Protein AF-A0A3D0TV93-F1 (afdb_monomer_lite)

Structure (mmCIF, N/CA/C/O backbone):
data_AF-A0A3D0TV93-F1
#
_entry.id   AF-A0A3D0TV93-F1
#
loop_
_atom_site.group_PDB
_atom_site.id
_atom_site.type_symbol
_atom_site.label_atom_id
_atom_site.label_alt_id
_atom_site.label_comp_id
_atom_site.label_asym_id
_atom_site.label_entity_id
_atom_site.label_seq_id
_atom_site.pdbx_PDB_ins_code
_atom_site.Cartn_x
_atom_site.Cartn_y
_atom_site.Cartn_z
_atom_site.occupancy
_atom_site.B_iso_or_equiv
_atom_site.auth_seq_id
_atom_site.auth_comp_id
_atom_site.auth_asym_id
_atom_site.auth_atom_id
_atom_site.pdbx_PDB_model_num
ATOM 1 N N . MET A 1 1 ? -14.394 5.164 7.881 1.00 75.56 1 MET A N 1
ATOM 2 C CA . MET A 1 1 ? -13.815 4.676 6.616 1.00 75.56 1 MET A CA 1
ATOM 3 C C . MET A 1 1 ? -12.360 5.099 6.590 1.00 75.56 1 MET A C 1
ATOM 5 O O . MET A 1 1 ? -12.103 6.257 6.896 1.00 75.56 1 MET A O 1
ATOM 9 N N . LEU A 1 2 ? -11.442 4.173 6.339 1.00 80.19 2 LEU A N 1
ATOM 10 C CA . LEU A 1 2 ? -9.997 4.399 6.320 1.00 80.19 2 LEU A CA 1
ATOM 11 C C . LEU A 1 2 ? -9.478 4.050 4.930 1.00 80.19 2 LEU A C 1
ATOM 13 O O . LEU A 1 2 ? -9.854 3.006 4.399 1.00 80.19 2 LEU A O 1
ATOM 17 N N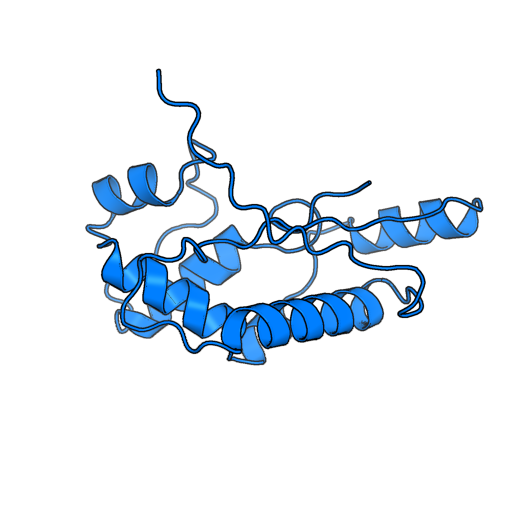 . ASP A 1 3 ? -8.645 4.918 4.366 1.00 82.25 3 ASP A N 1
ATOM 18 C C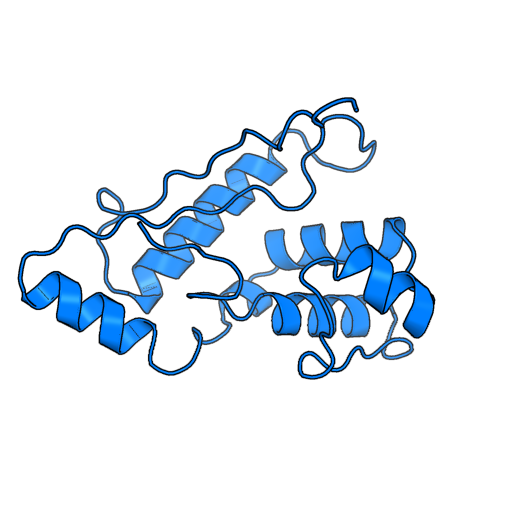A . ASP A 1 3 ? -7.885 4.581 3.165 1.00 82.25 3 ASP A CA 1
ATOM 19 C C . ASP A 1 3 ? -6.868 3.483 3.503 1.00 82.25 3 ASP A C 1
ATOM 21 O O . ASP A 1 3 ? -6.411 3.386 4.646 1.00 82.25 3 ASP A O 1
ATOM 25 N N . PHE A 1 4 ? -6.547 2.623 2.546 1.00 80.12 4 PHE A N 1
ATOM 26 C CA . PHE A 1 4 ? -5.577 1.553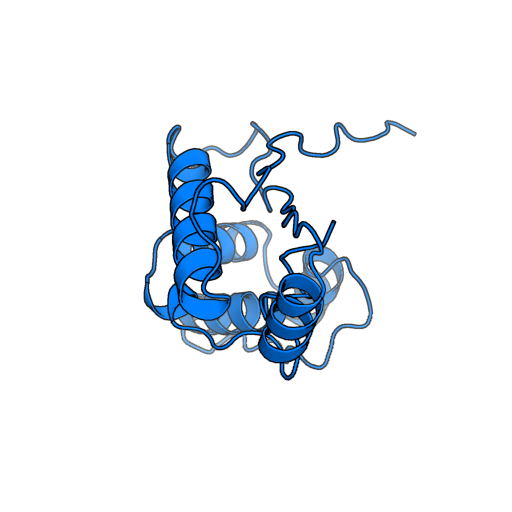 2.762 1.00 80.12 4 PHE A CA 1
ATOM 27 C C . PHE A 1 4 ? -4.157 2.059 2.514 1.00 80.12 4 PHE A C 1
ATOM 29 O O . PHE A 1 4 ? -3.317 2.062 3.419 1.00 80.12 4 PHE A O 1
ATOM 36 N N . ASP A 1 5 ? -3.917 2.543 1.299 1.00 79.25 5 ASP A N 1
ATOM 37 C CA . ASP A 1 5 ? -2.600 2.909 0.799 1.00 79.25 5 ASP A CA 1
ATOM 38 C C . ASP A 1 5 ? -2.131 4.230 1.420 1.00 79.25 5 ASP A C 1
ATOM 40 O O . ASP A 1 5 ? -2.795 5.257 1.344 1.00 79.25 5 ASP A O 1
ATOM 44 N N . GLY A 1 6 ? -0.982 4.216 2.097 1.00 79.19 6 GLY A N 1
ATOM 45 C CA . GLY A 1 6 ? -0.421 5.408 2.740 1.00 79.19 6 GLY A CA 1
ATOM 46 C C . GLY A 1 6 ? -1.088 5.81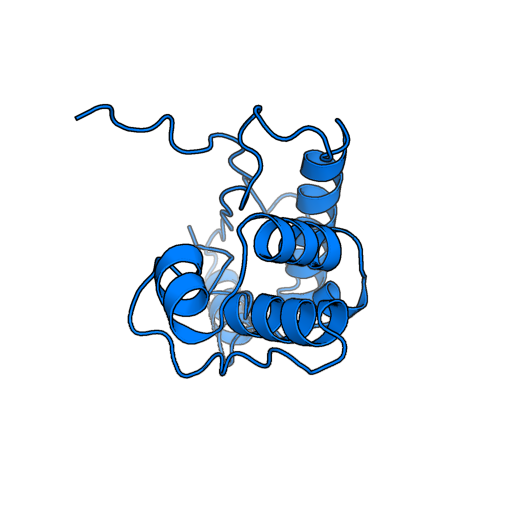3 4.063 1.00 79.19 6 GLY A C 1
ATOM 47 O O . GLY A 1 6 ? -0.595 6.725 4.721 1.00 79.19 6 GLY A O 1
ATOM 48 N N . THR A 1 7 ? -2.149 5.120 4.494 1.00 85.81 7 THR A N 1
ATOM 49 C CA . THR A 1 7 ? -2.777 5.308 5.821 1.00 85.81 7 THR A CA 1
ATOM 50 C C . THR A 1 7 ? -2.594 4.089 6.724 1.00 85.81 7 THR A C 1
ATOM 52 O O . THR A 1 7 ? -2.248 4.231 7.898 1.00 85.81 7 THR A O 1
ATOM 55 N N . LEU A 1 8 ? -2.806 2.888 6.184 1.00 85.38 8 LEU A N 1
ATOM 56 C CA . LEU A 1 8 ? -2.635 1.622 6.898 1.00 85.38 8 LEU A CA 1
ATOM 57 C C . LEU A 1 8 ? -1.409 0.872 6.384 1.00 85.38 8 LEU A C 1
ATOM 59 O O . LEU A 1 8 ? -0.584 0.419 7.175 1.00 85.38 8 LEU A O 1
ATOM 63 N N . TYR A 1 9 ? -1.279 0.785 5.064 1.00 85.50 9 TYR A N 1
ATOM 64 C CA . TYR A 1 9 ? -0.216 0.071 4.375 1.00 85.50 9 TYR A CA 1
ATOM 65 C C . TYR A 1 9 ? 0.856 1.049 3.870 1.00 85.50 9 TYR A C 1
ATOM 67 O O . TYR A 1 9 ? 0.502 2.067 3.261 1.00 85.50 9 TYR A O 1
ATOM 75 N N . PRO A 1 10 ? 2.161 0.788 4.087 1.00 87.75 10 PRO A N 1
ATOM 76 C CA . PRO A 1 10 ? 3.255 1.652 3.632 1.00 87.75 10 PRO A CA 1
ATOM 77 C C . PRO A 1 10 ? 3.495 1.525 2.114 1.00 87.75 10 PRO A C 1
ATOM 79 O O . PRO A 1 10 ? 4.560 1.117 1.651 1.00 87.75 10 PRO A O 1
ATOM 82 N N . TYR A 1 11 ? 2.492 1.903 1.324 1.00 83.31 11 TYR A N 1
ATOM 83 C CA . TYR A 1 11 ? 2.419 1.652 -0.112 1.00 83.31 11 TYR A CA 1
ATOM 84 C C . TYR A 1 11 ? 3.605 2.208 -0.909 1.00 83.31 11 TYR A C 1
ATOM 86 O O . TYR A 1 11 ? 4.186 1.506 -1.731 1.00 83.31 11 TYR A O 1
ATOM 94 N N . ALA A 1 12 ? 4.026 3.446 -0.639 1.00 81.75 12 ALA A N 1
ATOM 95 C CA . ALA A 1 12 ? 5.170 4.030 -1.337 1.00 81.75 12 ALA A CA 1
ATOM 96 C C . ALA A 1 12 ? 6.469 3.250 -1.082 1.00 81.75 12 ALA A C 1
ATOM 98 O O . ALA A 1 12 ? 7.267 3.065 -1.999 1.00 81.75 12 ALA A O 1
ATOM 99 N N . THR A 1 13 ? 6.656 2.735 0.135 1.00 87.31 13 THR A N 1
ATOM 100 C CA . THR A 1 13 ? 7.783 1.856 0.463 1.00 87.31 13 THR A CA 1
ATOM 101 C C . THR A 1 13 ? 7.683 0.542 -0.305 1.00 87.31 13 THR A C 1
ATOM 103 O O . THR A 1 13 ? 8.675 0.113 -0.888 1.00 87.31 13 THR A O 1
ATOM 106 N N . ALA A 1 14 ? 6.493 -0.063 -0.378 1.00 86.44 14 ALA A N 1
ATOM 107 C CA . ALA A 1 14 ? 6.268 -1.282 -1.155 1.00 86.44 14 ALA A CA 1
ATOM 108 C C . ALA A 1 14 ? 6.626 -1.086 -2.639 1.00 86.44 14 ALA A C 1
ATOM 110 O O . ALA A 1 14 ? 7.358 -1.888 -3.217 1.00 86.44 14 ALA A O 1
ATOM 111 N N . VAL A 1 15 ? 6.188 0.024 -3.243 1.00 83.06 15 VAL A N 1
ATOM 112 C CA . VAL A 1 15 ? 6.504 0.364 -4.639 1.00 83.06 15 VAL A CA 1
ATOM 113 C C . VAL A 1 15 ? 7.992 0.642 -4.831 1.00 83.06 15 VAL A C 1
ATOM 115 O O . VAL A 1 15 ? 8.573 0.134 -5.786 1.00 83.06 15 VAL A O 1
ATOM 118 N N . ALA A 1 16 ? 8.637 1.388 -3.932 1.00 84.38 16 ALA A N 1
ATOM 119 C CA . ALA A 1 16 ? 10.078 1.629 -4.001 1.00 84.38 16 ALA A CA 1
ATOM 120 C C . ALA A 1 16 ? 10.880 0.318 -3.974 1.00 84.38 16 ALA A C 1
ATOM 122 O O . ALA A 1 16 ? 11.780 0.126 -4.793 1.00 84.38 16 ALA A O 1
ATOM 123 N N . LEU A 1 17 ? 10.515 -0.606 -3.079 1.00 87.62 17 LEU A N 1
ATOM 124 C CA . LEU A 1 17 ? 11.135 -1.927 -2.973 1.00 87.62 17 LEU A CA 1
ATOM 125 C C . LEU A 1 17 ? 10.892 -2.775 -4.227 1.00 87.62 17 LEU A C 1
ATOM 127 O O . LEU A 1 17 ? 11.831 -3.375 -4.747 1.00 87.62 17 LEU A O 1
ATOM 131 N N . ALA A 1 18 ? 9.666 -2.789 -4.755 1.00 87.25 18 ALA A N 1
ATOM 132 C CA . ALA A 1 18 ? 9.329 -3.523 -5.972 1.00 87.25 18 ALA A CA 1
ATOM 133 C C . ALA A 1 18 ? 10.080 -2.981 -7.201 1.00 87.25 18 ALA A C 1
ATOM 135 O O . ALA A 1 18 ? 10.621 -3.751 -7.992 1.00 87.25 18 ALA A O 1
ATOM 136 N N . VAL A 1 19 ? 10.189 -1.658 -7.336 1.00 85.06 19 VAL A N 1
ATOM 137 C CA . VAL A 1 19 ? 10.959 -1.007 -8.406 1.00 85.06 19 VAL A CA 1
ATOM 138 C C . VAL A 1 19 ? 12.454 -1.308 -8.275 1.00 85.06 19 VAL A C 1
ATOM 140 O O . VAL A 1 19 ? 13.108 -1.632 -9.271 1.00 85.06 19 VAL A O 1
ATOM 143 N N . ALA A 1 20 ? 13.005 -1.251 -7.062 1.00 88.00 20 ALA A N 1
ATOM 144 C CA . ALA A 1 20 ? 14.392 -1.630 -6.811 1.00 88.00 20 ALA A CA 1
ATOM 145 C C . ALA A 1 20 ? 14.644 -3.095 -7.176 1.00 88.00 20 ALA A C 1
ATOM 147 O O . ALA A 1 20 ? 15.632 -3.395 -7.843 1.00 88.00 20 ALA A O 1
ATOM 148 N N . HIS A 1 21 ? 13.723 -3.991 -6.825 1.00 89.44 21 HIS A N 1
ATOM 149 C CA . HIS A 1 21 ? 13.801 -5.401 -7.185 1.00 89.44 21 HIS A CA 1
ATOM 150 C C . HIS A 1 21 ? 13.793 -5.609 -8.709 1.00 89.44 21 HIS A C 1
ATOM 152 O O . HIS A 1 21 ? 14.732 -6.182 -9.260 1.00 89.44 21 HIS A O 1
ATOM 158 N N . LEU A 1 22 ? 12.783 -5.083 -9.407 1.00 87.62 22 LEU A N 1
ATOM 159 C CA . LEU A 1 22 ? 12.602 -5.259 -10.855 1.00 87.62 22 LEU A CA 1
ATOM 160 C C . LEU A 1 22 ? 13.717 -4.612 -11.685 1.00 87.62 22 LEU A C 1
ATOM 162 O O . LEU A 1 22 ? 14.095 -5.117 -12.740 1.00 87.62 22 LEU A O 1
ATOM 166 N N . SER A 1 23 ? 14.282 -3.506 -11.202 1.00 86.69 23 SER A N 1
ATOM 167 C CA . SER A 1 23 ? 15.398 -2.828 -11.868 1.00 86.69 23 SER A CA 1
ATOM 168 C C . SER A 1 23 ? 16.771 -3.438 -11.554 1.00 86.69 23 SER A C 1
ATOM 170 O O . SER A 1 23 ? 17.781 -2.959 -12.081 1.00 86.69 23 SER A O 1
ATOM 172 N N . GLY A 1 24 ? 16.846 -4.462 -10.693 1.00 87.62 24 GLY A N 1
ATOM 173 C CA . GLY A 1 24 ? 18.111 -5.018 -10.205 1.00 87.62 24 GLY A CA 1
ATOM 174 C C . GLY A 1 24 ? 18.941 -3.998 -9.416 1.00 87.62 24 GLY A C 1
ATOM 175 O O . GLY A 1 24 ? 20.162 -3.959 -9.549 1.00 87.62 24 GLY A O 1
ATOM 176 N N . GLY A 1 25 ? 18.278 -3.115 -8.668 1.00 85.25 25 GLY A N 1
ATOM 177 C CA . GLY A 1 25 ? 18.881 -2.057 -7.855 1.00 85.25 25 GLY A CA 1
ATOM 178 C C . GLY A 1 25 ? 19.286 -0.795 -8.623 1.00 85.25 25 GLY A C 1
ATOM 179 O O . GLY A 1 25 ? 19.782 0.149 -8.015 1.00 85.25 25 GLY A O 1
ATOM 180 N N . LYS A 1 26 ? 19.074 -0.738 -9.945 1.00 83.25 26 LYS A N 1
ATOM 181 C CA . LYS A 1 26 ? 19.420 0.439 -10.767 1.00 83.25 26 LYS A CA 1
ATOM 182 C C . LYS A 1 26 ? 18.540 1.651 -10.469 1.00 83.25 26 LYS A C 1
ATOM 184 O O . LYS A 1 26 ? 18.961 2.781 -10.700 1.00 83.25 26 LYS A O 1
ATOM 189 N N . VAL A 1 27 ? 17.324 1.411 -9.985 1.00 79.06 27 VAL A N 1
ATOM 190 C CA . VAL A 1 27 ? 16.357 2.438 -9.609 1.00 79.06 27 VAL A CA 1
ATOM 191 C C . VAL A 1 27 ? 15.932 2.186 -8.169 1.00 79.06 27 VAL A C 1
ATOM 193 O O . VAL A 1 27 ? 15.250 1.209 -7.896 1.00 79.06 27 VAL A O 1
ATOM 196 N N . ALA A 1 28 ? 16.319 3.070 -7.252 1.00 79.94 28 ALA A N 1
ATOM 197 C CA . ALA A 1 28 ? 15.957 2.983 -5.838 1.00 79.94 28 ALA A CA 1
ATOM 198 C C . ALA A 1 28 ? 15.287 4.296 -5.406 1.00 79.94 28 ALA A C 1
ATOM 200 O O . ALA A 1 28 ? 15.973 5.214 -4.947 1.00 79.94 28 ALA A O 1
ATOM 201 N N . PRO A 1 29 ? 13.966 4.437 -5.618 1.00 75.56 29 PRO A N 1
ATOM 202 C CA . PRO A 1 29 ? 13.236 5.608 -5.162 1.00 75.56 29 PRO A CA 1
ATOM 203 C C . PRO A 1 29 ? 13.290 5.674 -3.636 1.00 75.56 29 PRO A C 1
ATOM 205 O O . PRO A 1 29 ? 13.071 4.670 -2.964 1.00 75.56 29 PRO A O 1
ATOM 208 N N . ASP A 1 30 ? 13.566 6.852 -3.083 1.00 78.75 30 ASP A N 1
ATOM 209 C CA . ASP A 1 30 ? 13.425 7.069 -1.646 1.00 78.75 30 ASP A CA 1
ATOM 210 C C . ASP A 1 30 ? 11.936 7.301 -1.329 1.00 78.75 30 ASP A C 1
ATOM 212 O O . ASP A 1 30 ? 11.374 8.298 -1.802 1.00 78.75 30 ASP A O 1
ATOM 216 N N . PRO A 1 31 ? 11.278 6.422 -0.548 1.00 71.88 31 PRO A N 1
ATOM 217 C CA . PRO A 1 31 ? 9.878 6.595 -0.174 1.00 71.88 31 PRO A CA 1
ATOM 218 C C . PRO A 1 31 ? 9.633 7.832 0.704 1.00 71.88 31 PRO A C 1
ATOM 220 O O . PRO A 1 31 ? 8.485 8.244 0.835 1.00 71.88 31 PRO A O 1
ATOM 223 N N . ALA A 1 32 ? 10.670 8.456 1.278 1.00 71.19 32 ALA A N 1
ATOM 224 C CA . ALA A 1 32 ? 10.561 9.742 1.969 1.00 71.19 32 ALA A CA 1
ATOM 225 C C . ALA A 1 32 ? 10.514 10.938 1.000 1.00 71.19 32 ALA A C 1
ATOM 227 O O . ALA A 1 32 ? 10.091 12.033 1.374 1.00 71.19 32 ALA A O 1
ATOM 228 N N . VAL A 1 33 ? 10.925 10.749 -0.258 1.00 64.50 33 VAL A N 1
ATOM 229 C CA . VAL A 1 33 ? 10.946 11.802 -1.276 1.00 64.50 33 VAL A CA 1
ATOM 230 C C . VAL A 1 33 ? 9.690 11.717 -2.136 1.00 64.50 33 VAL A C 1
ATOM 232 O O . VAL A 1 33 ? 9.726 11.350 -3.313 1.00 64.50 33 VAL A O 1
ATOM 235 N N . LEU A 1 34 ? 8.565 12.082 -1.525 1.00 58.56 34 LEU A N 1
ATOM 236 C CA . LEU A 1 34 ? 7.264 12.187 -2.182 1.00 58.56 34 LEU A CA 1
ATOM 237 C C . LEU A 1 34 ? 6.777 13.630 -2.106 1.00 58.56 34 LEU A C 1
ATOM 239 O O . LEU A 1 34 ? 6.191 14.020 -1.099 1.00 58.56 34 LEU A O 1
ATOM 243 N N . PRO A 1 35 ? 7.024 14.455 -3.135 1.00 50.12 35 PRO A N 1
ATOM 244 C CA . PRO A 1 35 ? 6.455 15.791 -3.148 1.00 50.12 35 PRO A CA 1
ATOM 245 C C . PRO A 1 35 ? 4.938 15.771 -3.395 1.00 50.12 35 PRO A C 1
ATOM 247 O O . PRO A 1 35 ? 4.281 16.714 -2.979 1.00 50.12 35 PRO A O 1
ATOM 250 N N . ASP A 1 36 ? 4.372 14.710 -3.998 1.00 55.81 36 ASP A N 1
ATOM 251 C CA . ASP A 1 36 ? 2.965 14.670 -4.423 1.00 55.81 36 ASP A CA 1
ATOM 252 C C . ASP A 1 36 ? 2.356 13.251 -4.435 1.00 55.81 36 ASP A C 1
ATOM 254 O O . ASP A 1 36 ? 3.064 12.249 -4.531 1.00 55.81 36 ASP A O 1
ATOM 258 N N . TYR A 1 37 ? 1.016 13.181 -4.425 1.00 57.16 37 TYR A N 1
ATOM 259 C CA . TYR A 1 37 ? 0.200 11.953 -4.537 1.00 57.16 37 TYR A CA 1
ATOM 260 C C . TYR A 1 37 ? 0.392 11.217 -5.886 1.00 57.16 37 TYR A C 1
ATOM 262 O O . TYR A 1 37 ? 0.043 10.045 -6.017 1.00 57.16 37 TYR A O 1
ATOM 270 N N . ASP A 1 38 ? 0.954 11.890 -6.899 1.00 66.06 38 ASP A N 1
ATOM 271 C CA . ASP A 1 38 ? 1.261 11.311 -8.212 1.00 66.06 38 ASP A CA 1
ATOM 272 C C . ASP A 1 38 ? 2.703 10.782 -8.265 1.00 66.06 38 ASP A C 1
ATOM 274 O O . ASP A 1 38 ? 3.641 11.417 -8.769 1.00 66.06 38 ASP A O 1
ATOM 278 N N . LEU A 1 39 ? 2.871 9.584 -7.712 1.00 62.75 39 LEU A N 1
ATOM 279 C CA . LEU A 1 39 ? 4.128 8.839 -7.716 1.00 62.75 39 LEU A CA 1
ATOM 280 C C . LEU A 1 39 ? 4.615 8.530 -9.137 1.00 62.75 39 LEU A C 1
ATOM 282 O O . LEU A 1 39 ? 5.810 8.609 -9.397 1.00 62.75 39 LEU A O 1
ATOM 286 N N . VAL A 1 40 ? 3.709 8.257 -10.082 1.00 64.38 40 VAL A N 1
ATOM 287 C CA . VAL A 1 40 ? 4.067 7.961 -11.480 1.00 64.38 40 VAL A CA 1
ATOM 288 C C . VAL A 1 40 ? 4.759 9.158 -12.111 1.00 64.38 40 VAL A C 1
ATOM 290 O O . VAL A 1 40 ? 5.850 9.029 -12.662 1.00 64.38 40 VAL A O 1
ATOM 293 N N . SER A 1 41 ? 4.150 10.338 -12.018 1.00 62.94 41 SER A N 1
ATOM 294 C CA . SER A 1 41 ? 4.698 11.541 -12.643 1.00 62.94 41 SER A CA 1
ATOM 295 C C . SER A 1 41 ? 5.940 12.053 -11.922 1.00 62.94 41 SER A C 1
ATOM 297 O O . SER A 1 41 ? 6.884 12.514 -12.570 1.00 62.94 41 SER A O 1
ATOM 299 N N . SER A 1 42 ? 5.961 11.997 -10.589 1.00 66.88 42 SER A N 1
ATOM 300 C CA . SER A 1 42 ? 7.090 12.497 -9.797 1.00 66.88 42 SER A CA 1
ATOM 301 C C . SER A 1 42 ? 8.308 11.571 -9.887 1.00 66.88 42 SER A C 1
ATOM 303 O O . SER A 1 42 ? 9.416 12.046 -10.153 1.00 66.88 42 SER A O 1
ATOM 305 N N . TRP A 1 43 ? 8.123 10.256 -9.761 1.00 69.44 43 TRP A N 1
ATOM 306 C CA . TRP A 1 43 ? 9.214 9.285 -9.859 1.00 69.44 43 TRP A CA 1
ATOM 307 C C . TRP A 1 43 ? 9.575 8.942 -11.298 1.00 69.44 43 TRP A C 1
ATOM 309 O O . TRP A 1 43 ? 10.753 8.754 -11.589 1.00 69.44 43 TRP A O 1
ATOM 319 N N . GLY A 1 44 ? 8.612 8.942 -12.220 1.00 70.62 44 GLY A N 1
ATOM 320 C CA . GLY A 1 44 ? 8.872 8.772 -13.650 1.00 70.62 44 GLY A CA 1
ATOM 321 C C . GLY A 1 44 ? 9.854 9.812 -14.173 1.00 70.62 44 GLY A C 1
ATOM 322 O O . GLY A 1 44 ? 10.868 9.463 -14.778 1.00 70.62 44 GLY A O 1
ATOM 323 N N . ARG A 1 45 ? 9.626 11.092 -13.846 1.00 69.12 45 ARG A N 1
ATOM 324 C CA . ARG A 1 45 ? 10.544 12.181 -14.218 1.00 69.12 45 ARG A CA 1
ATOM 325 C C . ARG A 1 45 ? 11.889 12.105 -13.497 1.00 69.12 45 ARG A C 1
ATOM 327 O O . ARG A 1 45 ? 12.914 12.379 -14.111 1.00 69.12 45 ARG A O 1
ATOM 334 N N . LYS A 1 46 ? 11.894 11.773 -12.203 1.00 70.19 46 LYS A N 1
ATOM 335 C CA . LYS A 1 46 ? 13.103 11.841 -11.367 1.00 70.19 46 LYS A CA 1
ATOM 336 C C . LYS A 1 46 ? 14.029 10.634 -11.526 1.00 70.19 46 LYS A C 1
ATOM 338 O O . LYS A 1 46 ? 15.243 10.789 -11.445 1.00 70.19 46 LYS A O 1
ATOM 343 N N . PHE A 1 47 ? 13.465 9.452 -11.740 1.00 69.31 47 PHE A N 1
ATOM 344 C CA . PHE A 1 47 ? 14.187 8.181 -11.717 1.00 69.31 47 PHE A CA 1
ATOM 345 C C . PHE A 1 47 ? 14.132 7.424 -13.052 1.00 69.31 47 PHE A C 1
ATOM 347 O O . PHE A 1 47 ? 14.575 6.281 -13.125 1.00 69.31 47 PHE A O 1
ATOM 354 N N . GLY A 1 48 ? 13.581 8.036 -14.109 1.00 69.56 48 GLY A N 1
ATOM 355 C CA . GLY A 1 48 ? 13.436 7.391 -15.419 1.00 69.56 48 GLY A CA 1
ATOM 356 C C . GLY A 1 48 ? 12.491 6.186 -15.394 1.00 69.56 48 GLY A C 1
ATOM 357 O O . GLY A 1 48 ? 12.599 5.293 -16.233 1.00 69.56 48 GLY A O 1
ATOM 358 N N . MET A 1 49 ? 11.589 6.135 -14.413 1.00 75.44 49 MET A N 1
ATOM 359 C CA . MET A 1 49 ? 10.656 5.030 -14.239 1.00 75.44 49 MET A CA 1
ATOM 360 C C . MET A 1 49 ? 9.600 5.070 -15.348 1.00 75.44 49 MET A C 1
ATOM 362 O O . MET A 1 49 ? 8.874 6.051 -15.508 1.00 75.44 49 MET A O 1
ATOM 366 N N . THR A 1 50 ? 9.528 4.001 -16.137 1.00 77.19 50 THR A N 1
ATOM 367 C CA . THR A 1 50 ? 8.547 3.881 -17.217 1.00 77.19 50 THR A CA 1
ATOM 368 C C . THR A 1 50 ? 7.189 3.454 -16.663 1.00 77.19 50 THR A C 1
ATOM 370 O O . THR A 1 50 ? 7.107 2.828 -15.606 1.00 77.19 50 THR A O 1
ATOM 373 N N . ALA A 1 51 ? 6.114 3.730 -17.407 1.00 73.19 51 ALA A N 1
ATOM 374 C CA . ALA A 1 51 ? 4.789 3.201 -17.078 1.00 73.19 51 ALA A CA 1
ATOM 375 C C . ALA A 1 51 ? 4.785 1.660 -17.006 1.00 73.19 51 ALA A C 1
ATOM 377 O O . ALA A 1 51 ? 4.116 1.089 -16.156 1.00 73.19 51 ALA A O 1
ATOM 378 N N . ALA A 1 52 ? 5.593 0.985 -17.834 1.00 75.81 52 ALA A N 1
ATOM 379 C CA . ALA A 1 52 ? 5.737 -0.469 -17.790 1.00 75.81 52 ALA A CA 1
ATOM 380 C C . ALA A 1 52 ? 6.370 -0.957 -16.474 1.00 75.81 52 ALA A C 1
ATOM 382 O O . ALA A 1 52 ? 5.829 -1.854 -15.837 1.00 75.81 52 ALA A O 1
ATOM 383 N N . LEU A 1 53 ? 7.466 -0.330 -16.025 1.00 78.00 53 LEU A N 1
ATOM 384 C CA . LEU A 1 53 ? 8.113 -0.679 -14.754 1.00 78.00 53 LEU A CA 1
ATOM 385 C C . LEU A 1 53 ? 7.199 -0.391 -13.554 1.00 78.00 53 LEU A C 1
ATOM 387 O O . LEU A 1 53 ? 7.164 -1.159 -12.596 1.00 78.00 53 LEU A O 1
ATOM 391 N N . TRP A 1 54 ? 6.436 0.701 -13.619 1.00 77.31 54 TRP A N 1
ATOM 392 C CA . TRP A 1 54 ? 5.414 1.022 -12.626 1.00 77.31 54 TRP A CA 1
ATOM 393 C C . TRP A 1 54 ? 4.349 -0.077 -12.530 1.00 77.31 54 TRP A C 1
ATOM 395 O O . TRP A 1 54 ? 4.020 -0.543 -11.438 1.00 77.31 54 TRP A O 1
ATOM 405 N N . ASP A 1 55 ? 3.850 -0.531 -13.676 1.00 75.12 55 ASP A N 1
ATOM 406 C CA . ASP A 1 55 ? 2.816 -1.558 -13.759 1.00 75.12 55 ASP A CA 1
ATOM 407 C C . ASP A 1 55 ? 3.310 -2.915 -13.259 1.00 75.12 55 ASP A C 1
ATOM 409 O O . ASP A 1 55 ? 2.607 -3.592 -12.505 1.00 75.12 55 ASP A O 1
ATOM 413 N N . GLU A 1 56 ? 4.535 -3.291 -13.620 1.00 79.69 56 GLU A N 1
ATOM 414 C CA . GLU A 1 56 ? 5.175 -4.504 -13.117 1.00 79.69 56 GLU A CA 1
ATOM 415 C C . GLU A 1 56 ? 5.378 -4.454 -11.602 1.00 79.69 56 GLU A C 1
ATOM 417 O O . GLU A 1 56 ? 5.117 -5.450 -10.929 1.00 79.69 56 GLU A O 1
ATOM 422 N N . ALA A 1 57 ? 5.753 -3.300 -11.038 1.00 81.19 57 ALA A N 1
ATOM 423 C CA . ALA A 1 57 ? 5.897 -3.143 -9.591 1.00 81.19 57 ALA A CA 1
ATOM 424 C C . ALA A 1 57 ? 4.568 -3.379 -8.855 1.00 81.19 57 ALA A C 1
ATOM 426 O O . ALA A 1 57 ? 4.541 -4.053 -7.827 1.00 81.19 57 ALA A O 1
ATOM 427 N N . HIS A 1 58 ? 3.450 -2.901 -9.406 1.00 75.88 58 HIS A N 1
ATOM 428 C CA . HIS A 1 58 ? 2.122 -3.132 -8.824 1.00 75.88 58 HIS A CA 1
ATOM 429 C C . HIS A 1 58 ? 1.716 -4.599 -8.896 1.00 75.88 58 HIS A C 1
ATOM 431 O O . HIS A 1 58 ? 1.183 -5.145 -7.931 1.00 75.88 58 HIS A O 1
ATOM 437 N N . LEU A 1 59 ? 1.977 -5.245 -10.035 1.00 74.69 59 LEU A N 1
ATOM 438 C CA . LEU A 1 59 ? 1.721 -6.673 -10.203 1.00 74.69 59 LEU A CA 1
ATOM 439 C C . LEU A 1 59 ? 2.605 -7.522 -9.287 1.00 74.69 59 LEU A C 1
ATOM 441 O O . LEU A 1 59 ? 2.163 -8.578 -8.840 1.00 74.69 59 LEU A O 1
ATOM 445 N N . LEU A 1 60 ? 3.830 -7.081 -9.001 1.00 79.88 60 LEU A N 1
ATOM 446 C CA . LEU A 1 60 ? 4.713 -7.761 -8.064 1.00 79.88 60 LEU A CA 1
ATOM 447 C C . LEU A 1 60 ? 4.165 -7.669 -6.635 1.00 79.88 60 LEU A C 1
ATOM 449 O O . LEU A 1 60 ? 3.939 -8.708 -6.024 1.00 79.88 60 LEU A O 1
ATOM 453 N N . ILE A 1 61 ? 3.834 -6.466 -6.151 1.00 78.31 61 ILE A N 1
ATOM 454 C CA . ILE A 1 61 ? 3.216 -6.252 -4.823 1.00 78.31 61 ILE A CA 1
ATOM 455 C C . ILE A 1 61 ? 1.933 -7.080 -4.672 1.00 78.31 61 ILE A C 1
ATOM 457 O O . ILE A 1 61 ? 1.681 -7.703 -3.645 1.00 78.31 61 ILE A O 1
ATOM 461 N N . ALA A 1 62 ? 1.128 -7.129 -5.731 1.00 71.50 62 ALA A N 1
ATOM 462 C CA . ALA A 1 62 ? -0.099 -7.906 -5.786 1.00 71.50 62 ALA A CA 1
ATOM 463 C C . ALA A 1 62 ? 0.101 -9.421 -5.622 1.00 71.50 62 ALA A C 1
ATOM 465 O O . ALA A 1 62 ? -0.785 -10.105 -5.109 1.00 71.50 62 ALA A O 1
ATOM 466 N N . ARG A 1 63 ? 1.214 -9.963 -6.128 1.00 71.44 63 ARG A N 1
ATOM 467 C CA . ARG A 1 63 ? 1.427 -11.411 -6.281 1.00 71.44 63 ARG A CA 1
ATOM 468 C C . ARG A 1 63 ? 2.387 -12.002 -5.258 1.00 71.44 63 ARG A C 1
ATOM 470 O O . ARG A 1 63 ? 2.315 -13.206 -5.025 1.00 71.44 63 ARG A O 1
ATOM 477 N N . ASP A 1 64 ? 3.286 -11.196 -4.711 1.00 75.00 64 ASP A N 1
ATOM 478 C CA . ASP A 1 64 ? 4.387 -11.658 -3.876 1.00 75.00 64 ASP A CA 1
ATOM 479 C C . ASP A 1 64 ? 4.092 -11.415 -2.391 1.00 75.00 64 ASP A C 1
ATOM 481 O O . ASP A 1 64 ? 3.884 -10.283 -1.951 1.00 75.00 64 ASP A O 1
ATOM 485 N N . SER A 1 65 ? 4.084 -12.511 -1.625 1.00 65.62 65 SER A N 1
ATOM 486 C CA . SER A 1 65 ? 3.830 -12.535 -0.183 1.00 65.62 65 SER A CA 1
ATOM 487 C C . SER A 1 65 ? 4.785 -11.648 0.611 1.00 65.62 65 SER A C 1
ATOM 489 O O . SER A 1 65 ? 4.373 -11.109 1.629 1.00 65.62 65 SER A O 1
ATOM 491 N N . ALA A 1 66 ? 6.009 -11.405 0.132 1.00 67.38 66 ALA A N 1
ATOM 492 C CA . ALA A 1 66 ? 6.967 -10.550 0.832 1.00 67.38 66 ALA A CA 1
ATOM 493 C C . ALA A 1 66 ? 6.461 -9.107 1.014 1.00 67.38 66 ALA A C 1
ATOM 495 O O . ALA A 1 66 ? 6.787 -8.451 2.002 1.00 67.38 66 ALA A O 1
ATOM 496 N N . PHE A 1 67 ? 5.634 -8.607 0.090 1.00 71.25 67 PHE A N 1
ATOM 497 C CA . PHE A 1 67 ? 5.012 -7.286 0.225 1.00 71.25 67 PHE A CA 1
ATOM 498 C C . PHE A 1 67 ? 3.774 -7.318 1.127 1.00 71.25 67 PHE A C 1
ATOM 500 O O . PHE A 1 67 ? 3.410 -6.287 1.695 1.00 71.25 67 PHE A O 1
ATOM 507 N N . HIS A 1 68 ? 3.162 -8.491 1.305 1.00 70.81 68 HIS A N 1
ATOM 508 C CA . HIS A 1 68 ? 2.123 -8.732 2.310 1.00 70.81 68 HIS A CA 1
ATOM 509 C C . HIS A 1 68 ? 2.729 -8.885 3.716 1.00 70.81 68 HIS A C 1
ATOM 511 O O . HIS A 1 68 ? 2.093 -8.550 4.701 1.00 70.81 68 HIS A O 1
ATOM 517 N N . ASP A 1 69 ? 3.997 -9.250 3.857 1.00 80.12 69 ASP A N 1
ATOM 518 C CA . ASP A 1 69 ? 4.635 -9.317 5.181 1.00 80.12 69 ASP A CA 1
ATOM 519 C C . ASP A 1 69 ? 5.060 -7.938 5.732 1.00 80.12 69 ASP A C 1
ATOM 521 O O . ASP A 1 69 ? 5.611 -7.838 6.830 1.00 80.12 69 ASP A O 1
ATOM 525 N N . MET A 1 70 ? 4.806 -6.849 4.995 1.00 84.56 70 MET A N 1
ATOM 526 C CA . MET A 1 70 ? 5.159 -5.501 5.440 1.00 84.56 70 MET A CA 1
ATOM 527 C C . MET A 1 70 ? 4.367 -5.082 6.679 1.00 84.56 70 MET A C 1
ATOM 529 O O . MET A 1 70 ? 3.140 -5.211 6.730 1.00 84.56 70 MET A O 1
ATOM 533 N N . GLU A 1 71 ? 5.081 -4.502 7.646 1.00 89.62 71 GLU A N 1
ATOM 534 C CA . GLU A 1 71 ? 4.460 -3.905 8.822 1.00 89.62 71 GLU A CA 1
ATOM 535 C C . GLU A 1 71 ? 3.542 -2.734 8.431 1.00 89.62 71 GLU A C 1
ATOM 537 O O . GLU A 1 71 ? 3.849 -1.969 7.509 1.00 89.62 71 GLU A O 1
ATOM 542 N N . PRO A 1 72 ? 2.419 -2.550 9.141 1.00 89.69 72 PRO A N 1
ATOM 543 C CA . PRO A 1 72 ? 1.534 -1.423 8.929 1.00 89.69 72 PRO A CA 1
ATOM 544 C C . PRO A 1 72 ? 2.237 -0.120 9.311 1.00 89.69 72 PRO A C 1
ATOM 546 O O . PRO A 1 72 ? 3.176 -0.092 10.110 1.00 89.69 72 PRO A O 1
ATOM 549 N N . ILE A 1 73 ? 1.727 0.996 8.794 1.00 89.75 73 ILE A N 1
ATOM 550 C CA . ILE A 1 73 ? 2.237 2.327 9.132 1.00 89.75 73 ILE A CA 1
ATOM 551 C C . ILE A 1 73 ? 2.244 2.502 10.663 1.00 89.75 73 ILE A C 1
ATOM 553 O O . ILE A 1 73 ? 1.229 2.191 11.304 1.00 89.75 73 ILE A O 1
ATOM 557 N N . PRO A 1 74 ? 3.344 2.995 11.271 1.00 91.62 74 PRO A N 1
ATOM 558 C CA . PRO A 1 74 ? 3.476 3.074 12.721 1.00 91.62 74 PRO A CA 1
ATOM 559 C C . PRO A 1 74 ? 2.271 3.726 13.403 1.00 91.62 74 PRO A C 1
ATOM 561 O O . PRO A 1 74 ? 1.818 4.807 13.033 1.00 91.62 74 PRO A O 1
ATOM 564 N N . GLY A 1 75 ? 1.727 3.043 14.411 1.00 89.44 75 GLY A N 1
ATOM 565 C CA . GLY A 1 75 ? 0.572 3.511 15.182 1.00 89.44 75 GLY A CA 1
ATOM 566 C C . GLY A 1 75 ? -0.798 3.268 14.536 1.00 89.44 75 GLY A C 1
ATOM 567 O O . GLY A 1 75 ? -1.792 3.265 15.265 1.00 89.44 75 GLY A O 1
ATOM 568 N N . SER A 1 76 ? -0.881 2.979 13.231 1.00 90.81 76 SER A N 1
ATOM 569 C CA . SER A 1 76 ? -2.163 2.713 12.555 1.00 90.81 76 SER A CA 1
ATOM 570 C C . SER A 1 76 ? -2.885 1.504 13.165 1.00 90.81 76 SER A C 1
ATOM 572 O O . SER A 1 76 ? -4.067 1.591 13.498 1.00 90.81 76 SER A O 1
ATOM 574 N N . ALA A 1 77 ? -2.165 0.413 13.451 1.00 86.50 77 ALA A N 1
ATOM 575 C CA . ALA A 1 77 ? -2.747 -0.778 14.068 1.00 86.50 77 ALA A CA 1
ATOM 576 C C . ALA A 1 77 ? -3.279 -0.528 15.481 1.00 86.50 77 ALA A C 1
ATOM 578 O O . ALA A 1 77 ? -4.387 -0.954 15.817 1.00 86.50 77 ALA A O 1
ATOM 579 N N . ALA A 1 78 ? -2.534 0.215 16.300 1.00 87.31 78 ALA A N 1
ATOM 580 C CA . ALA A 1 78 ? -2.980 0.593 17.636 1.00 87.31 78 ALA A CA 1
ATOM 581 C C . ALA A 1 78 ? -4.222 1.502 17.583 1.00 87.31 78 ALA A C 1
ATOM 583 O O . ALA A 1 78 ? -5.162 1.303 18.354 1.00 87.31 78 ALA A O 1
ATOM 584 N N . ALA A 1 79 ? -4.259 2.458 16.649 1.00 88.94 79 ALA A N 1
ATOM 585 C CA . ALA A 1 79 ? -5.393 3.358 16.456 1.00 88.94 79 ALA A CA 1
ATOM 586 C C . ALA A 1 79 ? -6.661 2.601 16.029 1.00 88.94 79 ALA A C 1
ATOM 588 O O . ALA A 1 79 ? -7.720 2.788 16.633 1.00 88.94 79 ALA A O 1
ATOM 589 N N . VAL A 1 80 ? -6.544 1.693 15.055 1.00 85.75 80 VAL A N 1
ATOM 590 C CA . VAL A 1 80 ? -7.650 0.843 14.585 1.00 85.75 80 VAL A CA 1
ATOM 591 C C . VAL A 1 80 ? -8.184 -0.033 15.722 1.00 85.75 80 VAL A C 1
ATOM 593 O O . VAL A 1 80 ? -9.392 -0.058 15.967 1.00 85.75 80 VAL A O 1
ATOM 596 N N . ARG A 1 81 ? -7.301 -0.698 16.478 1.00 84.44 81 ARG A N 1
ATOM 597 C CA . ARG A 1 81 ? -7.695 -1.533 17.627 1.00 84.44 81 ARG A CA 1
ATOM 598 C C . ARG A 1 81 ? -8.397 -0.719 18.715 1.00 84.44 81 ARG A C 1
ATOM 600 O O . ARG A 1 81 ? -9.440 -1.141 19.210 1.00 84.44 81 ARG A O 1
ATOM 607 N N . ARG A 1 82 ? -7.880 0.470 19.048 1.00 87.62 82 ARG A N 1
ATOM 608 C CA . ARG A 1 82 ? -8.500 1.370 20.034 1.00 87.62 82 ARG A CA 1
ATOM 609 C C . ARG A 1 82 ? -9.893 1.818 19.594 1.00 87.62 82 ARG A C 1
ATOM 611 O O . ARG A 1 82 ? -10.824 1.749 20.392 1.00 87.62 82 ARG A O 1
ATOM 618 N N . PHE A 1 83 ? -10.055 2.229 18.338 1.00 85.94 83 PHE A N 1
ATOM 619 C CA . PHE A 1 83 ? -11.354 2.638 17.799 1.00 85.94 83 PHE A CA 1
ATOM 620 C C . PHE A 1 83 ? -12.385 1.503 17.875 1.00 85.94 83 PHE A C 1
ATOM 622 O O . PHE A 1 83 ? -13.518 1.720 18.304 1.00 85.94 83 PHE A O 1
ATOM 629 N N . ARG A 1 84 ? -11.971 0.268 17.566 1.00 83.44 84 ARG A N 1
ATOM 630 C CA . ARG A 1 84 ? -12.828 -0.918 17.702 1.00 83.44 84 ARG A CA 1
ATOM 631 C C . ARG A 1 84 ? -13.179 -1.248 19.144 1.00 83.44 84 ARG A C 1
ATOM 633 O O . ARG A 1 84 ? -14.335 -1.541 19.423 1.00 83.44 84 ARG A O 1
ATOM 640 N N . SER A 1 85 ? -12.222 -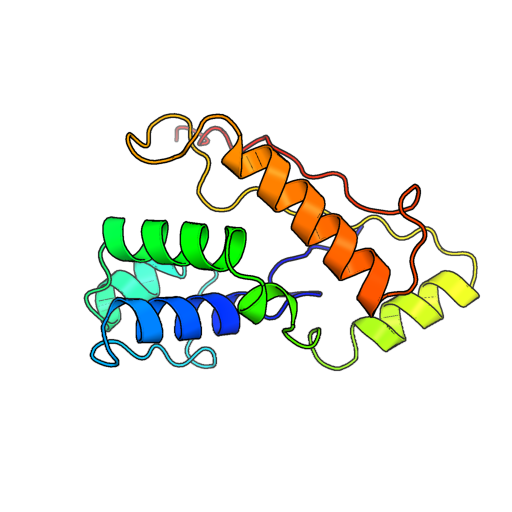1.162 20.070 1.00 83.88 85 SER A N 1
ATOM 641 C CA . SER A 1 85 ? -12.497 -1.393 21.498 1.00 83.88 85 SER A CA 1
ATOM 642 C C . SER A 1 85 ? -13.516 -0.408 22.084 1.00 83.88 85 SER A C 1
ATOM 644 O O . SER A 1 85 ? -14.161 -0.717 23.078 1.00 83.88 85 SER A O 1
ATOM 646 N N . ALA A 1 86 ? -13.706 0.748 21.440 1.00 86.94 86 ALA A N 1
ATOM 647 C CA . ALA A 1 86 ? -14.731 1.728 21.783 1.00 86.94 86 ALA A CA 1
ATOM 648 C C . ALA A 1 86 ? -16.092 1.468 21.097 1.00 86.94 86 ALA A C 1
ATOM 650 O O . ALA A 1 86 ? -16.987 2.304 21.185 1.00 86.94 86 ALA A O 1
ATOM 651 N N . GLY A 1 87 ? -16.255 0.339 20.396 1.00 83.81 87 GLY A N 1
ATOM 652 C CA . GLY A 1 87 ? -17.478 -0.028 19.674 1.00 83.81 87 GLY A CA 1
ATOM 653 C C . GLY A 1 87 ? -17.572 0.522 18.247 1.00 83.81 87 GLY A C 1
ATOM 654 O O . GLY A 1 87 ? -18.624 0.415 17.623 1.00 83.81 87 GLY A O 1
ATOM 655 N N . GLY A 1 88 ? -16.501 1.118 17.714 1.00 81.31 88 GLY A N 1
ATOM 656 C CA . GLY A 1 88 ? -16.492 1.678 16.365 1.00 81.31 88 GLY A CA 1
ATOM 657 C C . GLY A 1 88 ? -16.416 0.619 15.258 1.00 81.31 88 GLY A C 1
ATOM 658 O O . GLY A 1 88 ? -15.658 -0.349 15.353 1.00 81.31 88 GLY A O 1
ATOM 659 N N . THR A 1 89 ? -17.148 0.840 14.162 1.00 80.88 89 THR A N 1
ATOM 660 C CA . THR A 1 89 ? -17.059 0.028 12.936 1.00 80.88 89 THR A CA 1
ATOM 661 C C . THR A 1 89 ? -15.962 0.561 12.020 1.00 80.88 89 THR A C 1
ATOM 663 O O . THR A 1 89 ? -15.992 1.716 11.588 1.00 80.88 89 THR A O 1
ATOM 666 N N . VAL A 1 90 ? -14.988 -0.287 11.701 1.00 76.06 90 VAL A N 1
ATOM 667 C CA . VAL A 1 90 ? -13.916 0.045 10.761 1.00 76.06 90 VAL A CA 1
ATOM 668 C C . VAL A 1 90 ? -14.340 -0.418 9.381 1.00 76.06 90 VAL A C 1
ATOM 670 O O . VAL A 1 90 ? -14.764 -1.546 9.212 1.00 76.06 90 VAL A O 1
ATOM 673 N N . VAL A 1 91 ? -14.218 0.465 8.398 1.00 76.56 91 VAL A N 1
ATOM 674 C CA . VAL A 1 91 ? -14.360 0.113 6.985 1.00 76.56 91 VAL A CA 1
ATOM 675 C C . VAL A 1 91 ? -13.067 0.536 6.327 1.00 76.56 91 VAL A C 1
ATOM 677 O O . VAL A 1 91 ? -12.779 1.733 6.293 1.00 76.56 91 VAL A O 1
ATOM 680 N N . ILE A 1 92 ? -12.284 -0.428 5.859 1.00 74.94 92 ILE A N 1
ATOM 681 C CA . ILE A 1 92 ? -11.106 -0.160 5.037 1.00 74.94 92 ILE A CA 1
ATOM 682 C C . ILE A 1 92 ? -11.573 -0.056 3.590 1.00 74.94 92 ILE A C 1
ATOM 684 O O . ILE A 1 92 ? -12.371 -0.870 3.125 1.00 74.94 92 ILE A O 1
ATOM 688 N N . GLN A 1 93 ? -11.104 0.965 2.893 1.00 74.75 93 GLN A N 1
ATOM 689 C CA . GLN A 1 93 ? -11.330 1.147 1.474 1.00 74.75 93 GLN A CA 1
ATOM 690 C C . GLN A 1 93 ? -9.972 1.242 0.789 1.00 74.75 93 GLN A C 1
ATOM 692 O O . GLN A 1 93 ? -9.105 1.988 1.224 1.00 74.75 93 GLN A O 1
ATOM 697 N N . THR A 1 94 ? -9.813 0.506 -0.302 1.00 71.06 94 THR A N 1
ATOM 698 C CA . THR A 1 94 ? -8.716 0.703 -1.252 1.00 71.06 94 THR A CA 1
ATOM 699 C C . THR A 1 94 ? -9.317 0.906 -2.637 1.00 71.06 94 THR A C 1
ATOM 701 O O . THR A 1 94 ? -10.382 0.360 -2.966 1.00 71.06 94 THR A O 1
ATOM 704 N N . VAL A 1 95 ? -8.657 1.737 -3.438 1.00 64.31 95 VAL A N 1
ATOM 705 C CA . VAL A 1 95 ? -8.939 1.880 -4.864 1.00 64.31 95 VAL A CA 1
ATOM 706 C C . VAL A 1 95 ? -7.904 1.046 -5.594 1.00 64.31 95 VAL A C 1
ATOM 708 O O . VAL A 1 95 ? -6.714 1.181 -5.338 1.00 64.31 95 VAL A O 1
ATOM 711 N N . ARG A 1 96 ? -8.340 0.205 -6.535 1.00 60.56 96 ARG A N 1
ATOM 712 C CA . ARG A 1 96 ? -7.412 -0.598 -7.341 1.00 60.56 96 ARG A CA 1
ATOM 713 C C . ARG A 1 96 ? -6.381 0.296 -8.037 1.00 60.56 96 ARG A C 1
ATOM 715 O O . ARG A 1 96 ? -6.703 0.948 -9.032 1.00 60.56 96 ARG A O 1
ATOM 722 N N . ALA A 1 97 ? -5.139 0.274 -7.564 1.00 49.34 97 ALA A N 1
ATOM 723 C CA . ALA A 1 97 ? -4.029 0.877 -8.278 1.00 49.34 97 ALA A CA 1
ATOM 724 C C . ALA A 1 97 ? -3.823 0.111 -9.601 1.00 49.34 97 ALA A C 1
ATOM 726 O O . ALA A 1 97 ? -3.559 -1.089 -9.612 1.00 49.34 97 ALA A O 1
ATOM 727 N N . GLY A 1 98 ? -4.017 0.786 -10.736 1.00 43.38 98 GLY A N 1
ATOM 728 C CA . GLY A 1 98 ? -3.600 0.278 -12.049 1.00 43.38 98 GLY A CA 1
ATOM 729 C C . GLY A 1 98 ? -4.515 -0.723 -12.773 1.00 43.38 98 GLY A C 1
ATOM 730 O O . GLY A 1 98 ? -4.122 -1.206 -13.829 1.00 43.38 98 GLY A O 1
ATOM 731 N N . PHE A 1 99 ? -5.738 -1.012 -12.315 1.00 49.34 99 PHE A N 1
ATOM 732 C CA . PHE A 1 99 ? -6.695 -1.815 -13.107 1.00 49.34 99 PHE A CA 1
ATOM 733 C C . PHE A 1 99 ? -7.636 -0.928 -13.924 1.00 49.34 99 PHE A C 1
ATOM 735 O O . PHE A 1 99 ? -8.855 -0.971 -13.765 1.00 49.34 99 PHE A O 1
ATOM 742 N N . THR A 1 100 ? -7.080 -0.101 -14.804 1.00 40.59 100 THR A N 1
ATOM 743 C CA . THR A 1 100 ? -7.856 0.382 -15.948 1.00 40.59 100 THR A CA 1
ATOM 744 C C . THR A 1 100 ? -7.850 -0.723 -17.004 1.00 40.59 100 THR A C 1
ATOM 746 O O . THR A 1 100 ? -6.845 -1.398 -17.216 1.00 40.59 100 THR A O 1
ATOM 749 N N . SER A 1 101 ? -8.994 -0.955 -17.638 1.00 38.31 101 SER A N 1
ATOM 750 C CA . SER A 1 101 ? -9.293 -2.040 -18.588 1.00 38.31 101 SER A CA 1
ATOM 751 C C . SER A 1 101 ? -8.461 -2.051 -19.885 1.00 38.31 101 SER A C 1
ATOM 753 O O . SER A 1 101 ? -8.831 -2.723 -20.839 1.00 38.31 101 SER A O 1
ATOM 755 N N . GLU A 1 102 ? -7.356 -1.313 -19.946 1.00 42.03 102 GLU A N 1
ATOM 756 C CA . GLU A 1 102 ? -6.582 -1.048 -21.165 1.00 42.03 102 GLU A CA 1
ATOM 757 C C . GLU A 1 102 ? -5.170 -1.659 -21.135 1.00 42.03 102 GLU A C 1
ATOM 759 O O . GLU A 1 102 ? -4.333 -1.336 -21.975 1.00 42.03 102 GLU A O 1
ATOM 764 N N . ARG A 1 103 ? -4.874 -2.556 -20.184 1.00 54.47 103 ARG A N 1
ATOM 765 C CA . ARG A 1 103 ? -3.542 -3.170 -20.054 1.00 54.47 103 ARG A CA 1
ATOM 766 C C . ARG A 1 103 ? -3.494 -4.580 -20.660 1.00 54.47 103 ARG A C 1
ATOM 768 O O . ARG A 1 103 ? -4.229 -5.447 -20.194 1.00 54.47 103 ARG A O 1
ATOM 775 N N . PRO A 1 104 ? -2.587 -4.871 -21.612 1.00 50.62 104 PRO A N 1
ATOM 776 C CA . PRO A 1 104 ? -2.489 -6.185 -22.261 1.00 50.62 104 PRO A CA 1
ATOM 777 C C . PRO A 1 104 ? -1.892 -7.305 -21.383 1.00 50.62 104 PRO A C 1
ATOM 779 O O . PRO A 1 104 ? -1.896 -8.461 -21.798 1.00 50.62 104 PRO A O 1
ATOM 782 N N . HIS A 1 105 ? -1.374 -6.997 -20.186 1.00 50.91 105 HIS A N 1
ATOM 783 C CA . HIS A 1 105 ? -0.631 -7.953 -19.342 1.00 50.91 105 HIS A CA 1
ATOM 784 C C . HIS A 1 105 ? -1.310 -8.318 -18.013 1.00 50.91 105 HIS A C 1
ATOM 786 O O . HIS A 1 105 ? -0.834 -9.212 -17.308 1.00 50.91 105 HIS A O 1
ATOM 792 N N . ALA A 1 106 ? -2.407 -7.646 -17.654 1.00 55.97 106 ALA A N 1
ATOM 793 C CA . ALA A 1 106 ? -3.165 -7.978 -16.453 1.00 55.97 106 ALA A CA 1
ATOM 794 C C . ALA A 1 106 ? -4.013 -9.228 -16.713 1.00 55.97 106 ALA A C 1
ATOM 796 O O . ALA A 1 106 ? -4.747 -9.296 -17.703 1.00 55.97 106 ALA A O 1
ATOM 797 N N . ARG A 1 107 ? -3.924 -10.229 -15.833 1.00 61.53 107 ARG A N 1
ATOM 798 C CA . ARG A 1 107 ? -4.806 -11.393 -15.922 1.00 61.53 107 ARG A CA 1
ATOM 799 C C . ARG A 1 107 ? -6.219 -10.993 -15.487 1.00 61.53 107 ARG A C 1
ATOM 801 O O . ARG A 1 107 ? -6.360 -10.131 -14.615 1.00 61.53 107 ARG A O 1
ATOM 808 N N . PRO A 1 108 ? -7.268 -11.635 -16.029 1.00 63.28 108 PRO A N 1
ATOM 809 C CA . PRO A 1 108 ? -8.652 -11.343 -15.650 1.00 63.28 108 PRO A CA 1
ATOM 810 C C . PRO A 1 108 ? -8.936 -11.452 -14.139 1.00 63.28 108 PRO A C 1
ATOM 812 O O . PRO A 1 108 ? -9.840 -10.786 -13.639 1.00 63.28 108 PRO A O 1
ATOM 815 N N . ASP A 1 109 ? -8.168 -12.268 -13.408 1.00 69.12 109 ASP A N 1
ATOM 816 C CA . ASP A 1 109 ? -8.340 -12.572 -11.984 1.00 69.12 109 ASP A CA 1
ATOM 817 C C . ASP A 1 109 ? -7.427 -11.776 -11.034 1.00 69.12 109 ASP A C 1
ATOM 819 O O . ASP A 1 109 ? -7.680 -11.774 -9.826 1.00 69.12 109 ASP A O 1
ATOM 823 N N . ASP A 1 110 ? -6.402 -11.071 -11.533 1.00 66.25 110 ASP A N 1
ATOM 824 C CA . ASP A 1 110 ? -5.418 -10.389 -10.673 1.00 66.25 110 ASP A CA 1
ATOM 825 C C . ASP A 1 110 ? -6.110 -9.407 -9.703 1.00 66.25 110 ASP A C 1
ATOM 827 O O . ASP A 1 110 ? -5.776 -9.344 -8.522 1.00 66.25 110 ASP A O 1
ATOM 831 N N . GLY A 1 111 ? -7.153 -8.704 -10.156 1.00 63.78 111 GLY A N 1
ATOM 832 C CA . GLY A 1 111 ? -7.897 -7.761 -9.318 1.00 63.78 111 GLY A CA 1
ATOM 833 C C . GLY A 1 111 ? -8.703 -8.402 -8.178 1.00 63.78 111 GLY A C 1
ATOM 834 O O . GLY A 1 111 ? -8.958 -7.734 -7.177 1.00 63.78 111 GLY A O 1
ATOM 835 N N . ALA A 1 112 ? -9.135 -9.660 -8.316 1.00 71.19 112 ALA A N 1
ATOM 836 C CA . ALA A 1 112 ? -9.802 -10.399 -7.240 1.00 71.19 112 ALA A CA 1
ATOM 837 C C . ALA A 1 112 ? -8.779 -10.963 -6.245 1.00 71.19 112 ALA A C 1
ATOM 839 O O . ALA A 1 112 ? -8.995 -10.918 -5.038 1.00 71.19 112 ALA A O 1
ATOM 840 N N . ARG A 1 113 ? -7.632 -11.427 -6.750 1.00 70.75 113 ARG A N 1
ATOM 841 C CA . ARG A 1 113 ? -6.529 -11.928 -5.922 1.00 70.75 113 ARG A CA 1
ATOM 842 C C . ARG A 1 113 ? -5.918 -10.839 -5.047 1.00 70.75 113 ARG A C 1
ATOM 844 O O . ARG A 1 113 ? -5.688 -11.085 -3.871 1.00 70.75 113 ARG A O 1
ATOM 851 N N . ILE A 1 114 ? -5.726 -9.639 -5.596 1.00 69.31 114 ILE A N 1
ATOM 852 C CA . ILE A 1 114 ? -5.266 -8.467 -4.835 1.00 69.31 114 ILE A CA 1
ATOM 853 C C . ILE A 1 114 ? -6.236 -8.152 -3.706 1.00 69.31 114 ILE A C 1
ATOM 855 O O . ILE A 1 114 ? -5.809 -7.994 -2.573 1.00 69.31 114 ILE A O 1
ATOM 859 N N . ALA A 1 115 ? -7.538 -8.112 -4.006 1.00 72.25 115 ALA A N 1
ATOM 860 C CA . ALA A 1 115 ? -8.559 -7.838 -3.004 1.00 72.25 115 ALA A CA 1
ATOM 861 C C . ALA A 1 115 ? -8.499 -8.838 -1.840 1.00 72.25 115 ALA A C 1
ATOM 863 O O . ALA A 1 115 ? -8.438 -8.418 -0.690 1.00 72.25 115 ALA A O 1
ATOM 864 N N . ALA A 1 116 ? -8.438 -10.136 -2.150 1.00 74.44 116 ALA A N 1
ATOM 865 C CA . ALA A 1 116 ? -8.344 -11.189 -1.145 1.00 74.44 116 ALA A CA 1
ATOM 866 C C . ALA A 1 116 ? -7.048 -11.107 -0.319 1.00 74.44 116 ALA A C 1
ATOM 868 O O . ALA A 1 116 ? -7.076 -11.300 0.891 1.00 74.44 116 ALA A O 1
ATOM 869 N N . ALA A 1 117 ? -5.914 -10.792 -0.949 1.00 75.00 117 ALA A N 1
ATOM 870 C CA . ALA A 1 117 ? -4.644 -10.655 -0.242 1.00 75.00 117 ALA A CA 1
ATOM 871 C C . ALA A 1 117 ? -4.625 -9.413 0.670 1.00 75.00 117 ALA A C 1
ATOM 873 O O . ALA A 1 117 ? -4.192 -9.493 1.815 1.00 75.00 117 ALA A O 1
ATOM 874 N N . THR A 1 118 ? -5.180 -8.288 0.207 1.00 74.19 118 THR A N 1
ATOM 875 C CA . THR A 1 118 ? -5.377 -7.076 1.016 1.00 74.19 118 THR A CA 1
ATOM 876 C C . THR A 1 118 ? -6.328 -7.318 2.194 1.00 74.19 118 THR A C 1
ATOM 878 O O . THR A 1 118 ? -6.086 -6.810 3.289 1.00 74.19 118 THR A O 1
ATOM 881 N N . GLU A 1 119 ? -7.388 -8.106 1.994 1.00 75.62 119 GLU A N 1
ATOM 882 C CA . GLU A 1 119 ? -8.320 -8.529 3.049 1.00 75.62 119 GLU A CA 1
ATOM 883 C C . GLU A 1 119 ? -7.621 -9.368 4.109 1.00 75.62 119 GLU A C 1
ATOM 885 O O . GLU A 1 119 ? -7.643 -9.002 5.285 1.00 75.62 119 GLU A O 1
ATOM 890 N N . GLN A 1 120 ? -6.914 -10.415 3.684 1.00 76.44 120 GLN A N 1
ATOM 891 C CA . GLN A 1 120 ? -6.145 -11.272 4.578 1.00 76.44 120 GLN A CA 1
ATOM 892 C C . GLN A 1 120 ? -5.119 -10.464 5.386 1.00 76.44 120 GLN A C 1
ATOM 894 O O . GLN A 1 120 ? -5.097 -10.552 6.612 1.00 76.44 120 GLN A O 1
ATOM 899 N N . TRP A 1 121 ? -4.353 -9.592 4.724 1.00 80.75 121 TRP A N 1
ATOM 900 C CA . TRP A 1 121 ? -3.384 -8.709 5.374 1.00 80.75 121 TRP A CA 1
ATOM 901 C C . TRP A 1 121 ? -4.014 -7.839 6.466 1.00 80.75 121 TRP A C 1
ATOM 903 O O . TRP A 1 121 ? -3.500 -7.736 7.582 1.00 80.75 121 TRP A O 1
ATOM 913 N N . ALA A 1 122 ? -5.148 -7.205 6.160 1.00 77.38 122 ALA A N 1
ATOM 914 C CA . ALA A 1 122 ? -5.836 -6.349 7.114 1.00 77.38 122 ALA A CA 1
ATOM 915 C C . ALA A 1 122 ? -6.396 -7.147 8.299 1.00 77.38 122 ALA A C 1
ATOM 917 O O . ALA A 1 122 ? -6.319 -6.687 9.444 1.00 77.38 122 ALA A O 1
ATOM 918 N N . CYS A 1 123 ? -6.944 -8.335 8.048 1.00 78.50 123 CYS A N 1
ATOM 919 C CA . CYS A 1 123 ? -7.399 -9.237 9.098 1.00 78.50 123 CYS A CA 1
ATOM 920 C C . CYS A 1 123 ? -6.250 -9.616 10.037 1.00 78.50 123 CYS A C 1
ATOM 922 O O . CYS A 1 123 ? -6.399 -9.475 11.254 1.00 78.50 123 CYS A O 1
ATOM 924 N N . ASP A 1 124 ? -5.099 -9.997 9.483 1.00 81.81 124 ASP A N 1
ATOM 925 C CA . ASP A 1 124 ? -3.929 -10.433 10.247 1.00 81.81 124 ASP A CA 1
ATOM 926 C C . ASP A 1 124 ? -3.359 -9.302 11.117 1.00 81.81 124 ASP A C 1
ATOM 928 O O . ASP A 1 124 ? -3.154 -9.469 12.323 1.00 81.81 124 ASP A O 1
ATOM 932 N N . TRP A 1 125 ? -3.183 -8.102 10.558 1.00 82.44 125 TRP A N 1
ATOM 933 C CA . TRP A 1 125 ? -2.579 -6.983 11.290 1.00 82.44 125 TRP A CA 1
ATOM 934 C C . TRP A 1 125 ? -3.521 -6.298 12.278 1.00 82.44 125 TRP A C 1
ATOM 936 O O . TRP A 1 125 ? -3.120 -5.913 13.390 1.00 82.44 125 TRP A O 1
ATOM 946 N N . PHE A 1 126 ? -4.788 -6.125 11.908 1.00 79.06 126 PHE A N 1
ATOM 947 C CA . PHE A 1 126 ? -5.745 -5.364 12.710 1.00 79.06 126 PHE A CA 1
ATOM 948 C C . PHE A 1 126 ? -6.644 -6.249 13.582 1.00 79.06 126 PHE A C 1
ATOM 950 O O . PHE A 1 126 ? -7.435 -5.711 14.367 1.00 79.06 126 PHE A O 1
ATOM 957 N N . ALA A 1 127 ? -6.502 -7.578 13.489 1.00 74.75 127 ALA A N 1
ATOM 958 C CA . ALA A 1 127 ? -7.357 -8.564 14.152 1.00 74.75 127 ALA A CA 1
ATOM 959 C C . ALA A 1 127 ? -8.851 -8.287 13.898 1.00 74.75 127 ALA A C 1
ATOM 961 O O . ALA A 1 127 ? -9.691 -8.371 14.804 1.00 74.75 127 ALA A O 1
ATOM 962 N N . VAL A 1 128 ? -9.178 -7.837 12.685 1.00 67.12 128 VAL A N 1
ATOM 963 C CA . VAL A 1 128 ? -10.546 -7.500 12.282 1.00 67.12 128 VAL A CA 1
ATOM 964 C C . VAL A 1 128 ? -11.147 -8.735 11.614 1.00 67.12 128 VAL A C 1
ATOM 966 O O . VAL A 1 128 ? -10.475 -9.334 10.779 1.00 67.12 128 VAL A O 1
ATOM 969 N N . PRO A 1 129 ? -12.356 -9.178 12.006 1.00 63.41 129 PRO A N 1
ATOM 970 C CA . PRO A 1 129 ? -12.957 -10.352 11.392 1.00 63.41 129 PRO A CA 1
ATOM 971 C C . PRO A 1 129 ? -13.260 -10.071 9.907 1.00 63.41 129 PRO A C 1
ATOM 973 O O . PRO A 1 129 ? -13.512 -8.913 9.575 1.00 63.41 129 PRO A O 1
ATOM 976 N N . PRO A 1 130 ? -13.217 -11.083 9.018 1.00 60.97 130 PRO A N 1
ATOM 977 C CA . PRO A 1 130 ? -13.310 -10.889 7.562 1.00 60.97 130 PRO A CA 1
ATOM 978 C C . PRO A 1 130 ? -14.565 -10.128 7.110 1.00 60.97 130 PRO A C 1
ATOM 980 O O . PRO A 1 130 ? -14.534 -9.332 6.181 1.00 60.97 130 PRO A O 1
ATOM 983 N N . ASP A 1 131 ? -15.673 -10.291 7.832 1.00 56.59 131 ASP A N 1
ATOM 984 C CA . ASP A 1 131 ? -16.948 -9.613 7.579 1.00 56.59 131 ASP A CA 1
ATOM 985 C C . ASP A 1 131 ? -16.952 -8.118 7.946 1.00 56.59 131 ASP A C 1
ATOM 987 O O . ASP A 1 131 ? -17.840 -7.372 7.528 1.00 56.59 131 ASP A O 1
ATOM 991 N N . ALA A 1 132 ? -15.962 -7.662 8.714 1.00 54.03 132 ALA A N 1
ATOM 992 C CA . ALA A 1 132 ? -15.799 -6.274 9.117 1.00 54.03 132 ALA A CA 1
ATOM 993 C C . ALA A 1 132 ? -14.823 -5.497 8.220 1.00 54.03 132 ALA A C 1
ATOM 995 O O . ALA A 1 132 ? -14.485 -4.360 8.559 1.00 54.03 132 ALA A O 1
ATOM 996 N N . VAL A 1 133 ? -14.350 -6.055 7.095 1.00 52.25 133 VAL A N 1
ATOM 997 C CA . VAL A 1 133 ? -13.289 -5.398 6.323 1.00 52.25 133 VAL A CA 1
ATOM 998 C C . VAL A 1 133 ? -13.449 -5.506 4.809 1.00 52.25 133 VAL A C 1
ATOM 1000 O O . VAL A 1 133 ? -13.617 -6.563 4.231 1.00 52.25 133 VAL A O 1
ATOM 1003 N N . ILE A 1 134 ? -13.227 -4.352 4.186 1.00 54.31 134 ILE A N 1
ATOM 1004 C CA . ILE A 1 134 ? -12.822 -4.142 2.796 1.00 54.31 134 ILE A CA 1
ATOM 1005 C C . ILE A 1 134 ? -13.941 -4.108 1.759 1.00 54.31 134 ILE A C 1
ATOM 1007 O O . ILE A 1 134 ? -14.227 -5.055 1.034 1.00 54.31 134 ILE A O 1
ATOM 1011 N N . HIS A 1 135 ? -14.446 -2.894 1.538 1.00 55.84 135 HIS A N 1
ATOM 1012 C CA . HIS A 1 135 ? -14.982 -2.551 0.228 1.00 55.84 135 HIS A CA 1
ATOM 1013 C C . HIS A 1 135 ? -13.810 -2.205 -0.698 1.00 55.84 135 HIS A C 1
ATOM 1015 O O . HIS A 1 135 ? -13.373 -1.053 -0.762 1.00 55.84 135 HIS A O 1
ATOM 1021 N N . VAL A 1 136 ? -13.295 -3.198 -1.431 1.00 52.34 136 VAL A N 1
ATOM 1022 C CA . VAL A 1 136 ? -12.404 -2.931 -2.568 1.00 52.34 136 VAL A CA 1
ATOM 1023 C C . VAL A 1 136 ? -13.258 -2.310 -3.660 1.00 52.34 136 VAL A C 1
ATOM 1025 O O . VAL A 1 136 ? -13.985 -3.002 -4.376 1.00 52.34 136 VAL A O 1
ATOM 1028 N N . SER A 1 137 ? -13.198 -0.987 -3.787 1.00 47.41 137 SER A N 1
ATOM 1029 C CA . SER A 1 137 ? -13.867 -0.322 -4.894 1.00 47.41 137 SER A CA 1
ATOM 1030 C C . SER A 1 137 ? -13.054 -0.569 -6.159 1.00 47.41 137 SER A C 1
ATOM 1032 O O . SER A 1 137 ? -11.943 -0.068 -6.333 1.00 47.41 137 SER A O 1
ATOM 1034 N N . THR A 1 138 ? -13.622 -1.364 -7.060 1.00 46.06 138 THR A N 1
ATOM 1035 C CA . THR A 1 138 ? -13.079 -1.611 -8.401 1.00 46.06 138 THR A CA 1
ATOM 1036 C C . THR A 1 138 ? -13.339 -0.449 -9.354 1.00 46.06 138 THR A C 1
ATOM 1038 O O . THR A 1 138 ? -12.847 -0.461 -10.482 1.00 46.06 138 THR A O 1
ATOM 1041 N N . ALA A 1 139 ? -14.100 0.559 -8.915 1.00 40.09 139 ALA A N 1
ATOM 1042 C CA . ALA A 1 139 ? -14.329 1.768 -9.678 1.00 40.09 139 ALA A CA 1
ATOM 1043 C C . ALA A 1 139 ? -13.037 2.592 -9.690 1.00 40.09 139 ALA A C 1
ATOM 1045 O O . ALA A 1 139 ? -12.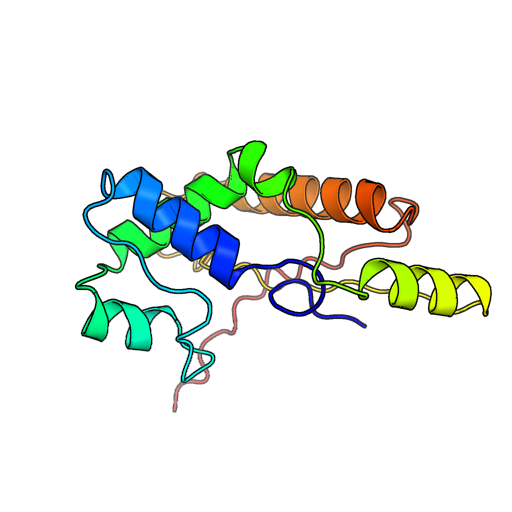853 3.512 -8.892 1.00 40.09 139 ALA A O 1
ATOM 1046 N N . GLY A 1 140 ? -12.144 2.276 -10.631 1.00 38.78 140 GLY A N 1
ATOM 1047 C CA . GLY A 1 140 ? -11.195 3.264 -11.121 1.00 38.78 140 GLY A CA 1
ATOM 1048 C C . GLY A 1 140 ? -11.982 4.537 -11.421 1.00 38.78 140 GLY A C 1
ATOM 1049 O O . GLY A 1 140 ? -13.084 4.463 -11.977 1.00 38.78 140 GLY A O 1
ATOM 1050 N N . ARG A 1 141 ? -11.475 5.702 -11.000 1.00 39.16 141 ARG A N 1
ATOM 1051 C CA . ARG A 1 141 ? -12.067 6.976 -11.420 1.00 39.16 141 ARG A CA 1
ATOM 1052 C C . ARG A 1 141 ? -12.163 6.920 -12.943 1.00 39.16 141 ARG A C 1
ATOM 1054 O O . ARG A 1 141 ? -11.142 7.023 -13.615 1.00 39.16 141 ARG A O 1
ATOM 1061 N N . LYS A 1 142 ? -13.376 6.758 -13.490 1.00 37.06 142 LYS A N 1
ATOM 1062 C CA . LYS A 1 142 ? -13.649 7.179 -14.864 1.00 37.06 142 LYS A CA 1
ATOM 1063 C C . LYS A 1 142 ? -13.171 8.619 -14.896 1.00 37.06 142 LYS A C 1
ATOM 1065 O O . LYS A 1 142 ? -13.676 9.428 -14.111 1.00 37.06 142 LYS A O 1
ATOM 1070 N N . GLY A 1 143 ? -12.122 8.878 -15.676 1.00 32.66 143 GLY A N 1
ATOM 1071 C CA . GLY A 1 143 ? -11.539 10.202 -15.793 1.00 32.66 143 GLY A CA 1
ATOM 1072 C C . GLY A 1 143 ? -12.671 11.208 -15.930 1.00 32.66 143 GLY A C 1
ATOM 1073 O O . GLY A 1 143 ? -13.580 11.017 -16.739 1.00 32.66 143 GLY A O 1
ATOM 1074 N N . ARG A 1 144 ? -12.674 12.236 -15.080 1.00 32.81 144 ARG A N 1
ATOM 1075 C CA . ARG A 1 144 ? -13.456 13.418 -15.407 1.00 32.81 144 ARG A CA 1
ATOM 1076 C C . ARG A 1 144 ? -12.763 14.007 -16.619 1.00 32.81 144 ARG A C 1
ATOM 1078 O O . ARG A 1 144 ? -11.709 14.617 -16.476 1.00 32.81 144 ARG A O 1
ATOM 1085 N N . SER A 1 145 ? -13.318 13.721 -17.790 1.00 29.67 145 SER A N 1
ATOM 1086 C CA . SER A 1 145 ? -13.047 14.469 -19.004 1.00 29.67 145 SER A CA 1
ATOM 1087 C C . SER A 1 145 ? -13.301 15.936 -18.669 1.00 29.67 145 SER A C 1
ATOM 1089 O O . SER A 1 145 ? -14.442 16.318 -18.405 1.00 29.67 145 SER A O 1
ATOM 1091 N N . HIS A 1 146 ? -12.227 16.708 -18.577 1.00 32.12 146 HIS A N 1
ATOM 1092 C CA . HIS A 1 146 ? -12.266 18.158 -18.667 1.00 32.12 146 HIS A CA 1
ATOM 1093 C C . HIS A 1 146 ? -11.635 18.535 -19.998 1.00 32.12 146 HIS A C 1
ATOM 1095 O O . HIS A 1 146 ? -10.599 17.917 -20.335 1.00 32.12 146 HIS A O 1
#

Sequence (146 aa):
MLDFDGTLYPYATAVALAVAHLSGGKVAPDPAVLPDYDLVSSWGRKFGMTAALWDEAHLLIARDSAFHDMEPIPGSAAAVRRFRSAGGTVVIQTVRAGFTSERPHARPDDGARIAAATEQWACDWFAVPPDAVIHVSTAGRKGRSH

Secondary structure (DSSP, 8-state):
-EESBTTTB-HHHHHHHHHHHHTTTS----TT--SSS-HHHHHHHHH---HHHHHHHHHHHHH-HHHHTPPPSTTHHHHHHHHHHTTPPP-EEEE-TT--TT-TT--TTHHHHHHHHHHHHHHHHHT--GGGS-EEE---------

Radius of gyration: 15.84 Å; chains: 1; bounding box: 37×31×44 Å

pLDDT: mean 71.16, std 14.93, range [29.67, 91.62]

Foldseek 3Di:
DAECDPQWAPNLVLLQVLLCVVVVNLFRDDSVPDPDPCCCVVCCVVGVQDPVSSLSSLLCCLPDCVVLPDHTDPCSLVVLLVCVVVVDQDEYEYEDDPPDVPDPPDDPCSLVSSQVSSLVSCCVRNVDPSVRYYPHPPPDPPDPPD